Protein AF-A0A6Y5AYY6-F1 (afdb_monomer_lite)

Sequence (64 aa):
MMENRYIYHYCAVNGNVQLSGIAQLAFRIKSQADLVKLKDLIAGNDFQPKAIASLSYLGRENDE

Organism: NCBI:txid192954

pLDDT: mean 88.37, std 10.8, range [48.53, 95.44]

Radius of gyration: 12.15 Å; chains: 1; bounding box: 32×21×32 Å

Foldseek 3Di:
DPQWWWWKWWWFDDPPDIDTDIDTHSDDDDDPVVQVVVQVVVDDPVDRGPHTPDMDTPGIPPPD

Secondary structure (DSSP, 8-state):
----PEEEEEEEEETTEEEEEEEEESS---SHHHHHHHHHHH--SS---SEEEEEEEEEETT--

Structure (mmCIF, N/CA/C/O backbone):
data_AF-A0A6Y5AYY6-F1
#
_entry.id   AF-A0A6Y5AYY6-F1
#
loop_
_atom_site.group_PDB
_atom_site.id
_atom_site.type_symbol
_atom_site.label_atom_id
_atom_site.label_alt_id
_atom_site.label_comp_id
_atom_site.label_asym_id
_atom_site.label_entity_id
_atom_site.label_seq_id
_atom_site.pdbx_PDB_ins_code
_atom_site.Cartn_x
_atom_site.Cartn_y
_atom_site.Cartn_z
_atom_site.occupancy
_atom_site.B_iso_or_equiv
_atom_site.auth_seq_id
_atom_site.auth_comp_id
_atom_site.auth_asym_id
_atom_site.auth_atom_id
_atom_site.pdbx_PDB_model_num
ATOM 1 N N . MET A 1 1 ? 14.001 -12.520 -15.478 1.00 48.53 1 MET A N 1
ATOM 2 C CA . MET A 1 1 ? 14.048 -11.051 -15.628 1.00 48.53 1 MET A CA 1
ATOM 3 C C . MET A 1 1 ? 13.750 -10.490 -14.249 1.00 48.53 1 MET A C 1
ATOM 5 O O . MET A 1 1 ? 12.686 -10.802 -13.738 1.00 48.53 1 MET A O 1
ATOM 9 N N . MET A 1 2 ? 14.702 -9.829 -13.584 1.00 53.81 2 MET A N 1
ATOM 10 C CA . MET A 1 2 ? 14.461 -9.258 -12.251 1.00 53.81 2 MET A CA 1
ATOM 11 C C . MET A 1 2 ? 13.456 -8.114 -12.399 1.00 53.81 2 MET A C 1
ATOM 13 O O . MET A 1 2 ? 13.756 -7.084 -12.999 1.00 53.81 2 MET A O 1
ATOM 17 N N . GLU A 1 3 ? 12.221 -8.346 -11.959 1.00 57.97 3 GLU A N 1
ATOM 18 C CA . GLU A 1 3 ? 11.168 -7.339 -12.012 1.00 57.97 3 GLU A CA 1
ATOM 19 C C . GLU A 1 3 ? 11.543 -6.182 -11.094 1.00 57.97 3 GLU A C 1
ATOM 21 O O . GLU A 1 3 ? 11.841 -6.358 -9.919 1.00 57.97 3 GLU A O 1
ATOM 26 N N . ASN A 1 4 ? 11.569 -4.983 -11.659 1.00 77.88 4 ASN A N 1
ATOM 27 C CA . ASN A 1 4 ? 12.122 -3.813 -11.007 1.00 77.88 4 ASN A CA 1
ATOM 28 C C . ASN A 1 4 ? 11.049 -3.190 -10.088 1.00 77.88 4 ASN A C 1
ATOM 30 O O . ASN A 1 4 ? 10.350 -2.255 -10.504 1.00 77.88 4 ASN A O 1
ATOM 34 N N . ARG A 1 5 ? 10.857 -3.766 -8.889 1.00 89.44 5 ARG A N 1
ATOM 35 C CA . ARG A 1 5 ? 9.750 -3.445 -7.966 1.00 89.44 5 ARG A CA 1
ATOM 36 C C . ARG A 1 5 ? 10.003 -2.160 -7.185 1.00 89.44 5 ARG A C 1
ATOM 38 O O . ARG A 1 5 ? 11.121 -1.871 -6.771 1.00 89.44 5 ARG A O 1
ATOM 45 N N . TYR A 1 6 ? 8.936 -1.401 -6.975 1.00 92.19 6 TYR A N 1
ATOM 46 C CA . TYR A 1 6 ? 8.893 -0.221 -6.126 1.00 92.19 6 TYR A CA 1
ATOM 47 C C . TYR A 1 6 ? 8.674 -0.649 -4.678 1.00 92.19 6 TYR A C 1
ATOM 49 O O . TYR A 1 6 ? 7.699 -1.339 -4.370 1.00 92.19 6 TYR A O 1
ATOM 57 N N . ILE A 1 7 ? 9.568 -0.222 -3.795 1.00 92.81 7 ILE A N 1
ATOM 58 C CA . ILE A 1 7 ? 9.536 -0.569 -2.380 1.00 92.81 7 ILE A CA 1
ATOM 59 C C . ILE A 1 7 ? 8.865 0.570 -1.620 1.00 92.81 7 ILE A C 1
ATOM 61 O O . ILE A 1 7 ? 9.270 1.732 -1.707 1.00 92.81 7 ILE A O 1
ATOM 65 N N . TYR A 1 8 ? 7.841 0.228 -0.851 1.00 94.44 8 TYR A N 1
ATOM 66 C CA . TYR A 1 8 ? 7.116 1.160 -0.004 1.00 94.44 8 TYR A CA 1
ATOM 67 C C . TYR A 1 8 ? 7.053 0.642 1.423 1.00 94.44 8 TYR A C 1
ATOM 69 O O . TYR A 1 8 ? 6.686 -0.506 1.651 1.00 94.44 8 TYR A O 1
ATOM 77 N N . HIS A 1 9 ? 7.328 1.507 2.390 1.00 95.44 9 HIS A N 1
ATOM 78 C CA . HIS A 1 9 ? 6.869 1.295 3.753 1.00 95.44 9 HIS A CA 1
ATOM 79 C C . HIS A 1 9 ? 5.445 1.827 3.864 1.00 95.44 9 HIS A C 1
ATOM 81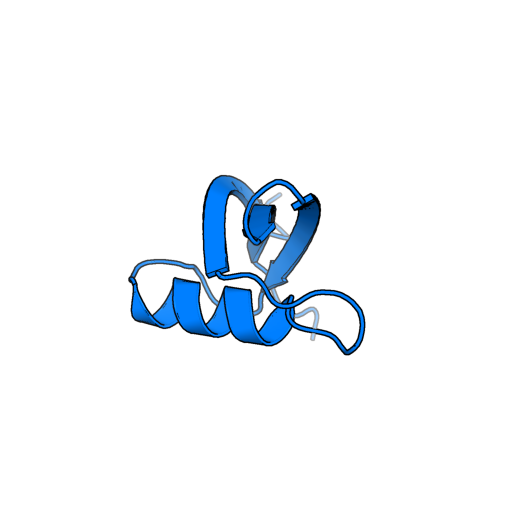 O O . HIS A 1 9 ? 5.188 2.981 3.514 1.00 95.44 9 HIS A O 1
ATOM 87 N N . TYR A 1 10 ? 4.521 1.002 4.336 1.00 94.69 10 TYR A N 1
ATOM 88 C CA . TYR A 1 10 ? 3.136 1.400 4.548 1.00 94.69 10 TYR A CA 1
ATOM 89 C C . TYR A 1 10 ? 2.737 1.176 6.003 1.00 94.69 10 TYR A C 1
ATOM 91 O O . TYR A 1 10 ? 3.233 0.269 6.665 1.00 94.69 10 TYR A O 1
ATOM 99 N N . CYS A 1 11 ? 1.803 1.993 6.478 1.00 94.88 11 CYS A N 1
ATOM 100 C CA . CYS A 1 11 ? 1.061 1.778 7.711 1.00 94.88 11 CYS A CA 1
ATOM 101 C C . CYS A 1 11 ? -0.425 1.819 7.368 1.00 94.88 11 CYS A C 1
ATOM 103 O O . CYS A 1 11 ? -0.958 2.862 6.979 1.00 94.88 11 CYS A O 1
ATOM 105 N N . ALA A 1 12 ? -1.081 0.673 7.464 1.00 94.88 12 ALA A N 1
ATOM 106 C CA . ALA A 1 12 ? -2.499 0.510 7.224 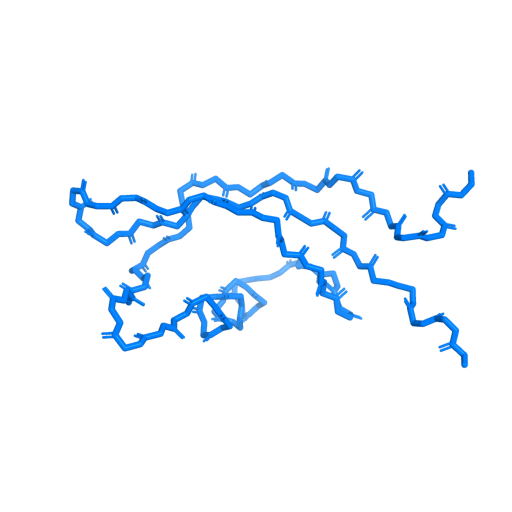1.00 94.88 12 ALA A CA 1
ATOM 107 C C . ALA A 1 12 ? -3.255 0.453 8.552 1.00 94.88 12 ALA A C 1
ATOM 109 O O . ALA A 1 12 ? -2.758 -0.081 9.539 1.00 94.88 12 ALA A O 1
ATOM 110 N N . VAL A 1 13 ? -4.468 0.996 8.579 1.00 94.50 13 VAL A N 1
ATOM 111 C CA . VAL A 1 13 ? -5.281 1.091 9.794 1.00 94.50 13 VAL A CA 1
ATOM 112 C C . VAL A 1 13 ? -6.685 0.551 9.566 1.00 94.50 13 VAL A C 1
ATOM 114 O O . VAL A 1 13 ? -7.302 0.766 8.517 1.00 94.50 13 VAL A O 1
ATOM 117 N N . ASN A 1 14 ? -7.213 -0.123 10.582 1.00 93.56 14 ASN A N 1
ATOM 118 C CA . ASN A 1 14 ? -8.609 -0.516 10.694 1.00 93.56 14 ASN A CA 1
ATOM 119 C C . ASN A 1 14 ? -9.122 -0.162 12.097 1.00 93.56 14 ASN A C 1
ATOM 121 O O . ASN A 1 14 ? -8.998 -0.940 13.043 1.00 93.56 14 ASN A O 1
ATOM 125 N N . GLY A 1 15 ? -9.672 1.047 12.239 1.00 88.56 15 GLY A N 1
ATOM 126 C CA . GLY A 1 15 ? -10.060 1.576 13.548 1.00 88.56 15 GLY A CA 1
ATOM 127 C C . GLY A 1 15 ? -8.833 1.771 14.438 1.00 88.56 15 GLY A C 1
ATOM 128 O O . GLY A 1 15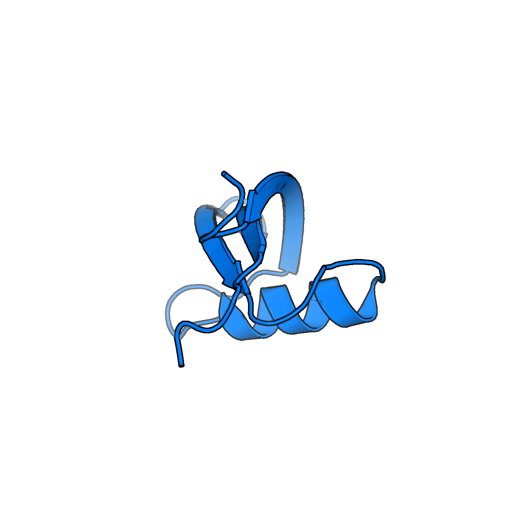 ? -7.929 2.513 14.068 1.00 88.56 15 GLY A O 1
ATOM 129 N N . ASN A 1 16 ? -8.795 1.080 15.578 1.00 88.44 16 ASN A N 1
ATOM 130 C CA . ASN A 1 16 ? -7.696 1.169 16.548 1.00 88.44 16 ASN A CA 1
ATOM 131 C C . ASN A 1 16 ? -6.554 0.176 16.275 1.00 88.44 16 ASN A C 1
ATOM 133 O O . ASN A 1 16 ? -5.560 0.178 16.996 1.00 88.44 16 ASN A O 1
ATOM 137 N N . VAL A 1 17 ? -6.696 -0.691 15.267 1.00 91.31 17 VAL A N 1
ATOM 138 C CA . VAL A 1 17 ? -5.659 -1.654 14.881 1.00 91.31 17 VAL A CA 1
ATOM 139 C C . VAL A 1 17 ? -4.858 -1.078 13.723 1.00 91.31 17 VAL A C 1
ATOM 141 O O . VAL A 1 17 ? -5.431 -0.600 12.742 1.00 91.31 17 VAL A O 1
ATOM 144 N N . GLN A 1 18 ? -3.535 -1.156 13.823 1.00 92.94 18 GLN A N 1
ATOM 145 C CA . GLN A 1 18 ? -2.612 -0.746 12.772 1.00 92.94 18 GLN A CA 1
ATOM 146 C C . GLN A 1 18 ? -1.691 -1.899 12.384 1.00 92.94 18 GLN A C 1
ATOM 148 O O .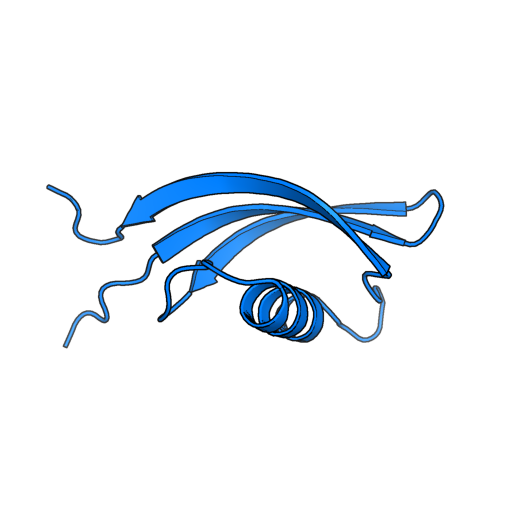 GLN A 1 18 ? -1.272 -2.684 13.233 1.00 92.94 18 GLN A O 1
ATOM 153 N N . LEU A 1 19 ? -1.363 -1.972 11.100 1.00 93.31 19 LEU A N 1
ATOM 154 C CA . LEU A 1 19 ? -0.417 -2.920 10.538 1.00 93.31 19 LEU A CA 1
ATOM 155 C C . LEU A 1 19 ? 0.559 -2.156 9.654 1.00 93.31 19 LEU A C 1
ATOM 157 O O . LEU A 1 19 ? 0.157 -1.505 8.688 1.00 93.31 19 LEU A O 1
ATOM 161 N N . SER A 1 20 ? 1.840 -2.250 9.992 1.00 93.88 20 SER A N 1
ATOM 162 C CA . SER A 1 20 ? 2.917 -1.663 9.203 1.00 93.88 20 SER A CA 1
ATOM 163 C C . SER A 1 20 ? 3.728 -2.755 8.531 1.00 93.88 20 SER A C 1
ATOM 165 O O . SER A 1 20 ? 3.953 -3.816 9.112 1.00 93.88 20 SER A O 1
ATOM 167 N N . GLY A 1 21 ? 4.191 -2.489 7.317 1.00 93.00 21 GLY A N 1
ATOM 168 C CA . GLY A 1 21 ? 4.969 -3.451 6.558 1.00 93.00 21 GLY A CA 1
ATOM 169 C C . GLY A 1 21 ? 5.696 -2.825 5.380 1.00 93.00 21 GLY A C 1
ATOM 170 O O . GLY A 1 21 ? 5.593 -1.627 5.108 1.00 93.00 21 GLY A O 1
ATOM 171 N N . ILE A 1 22 ? 6.440 -3.671 4.676 1.00 93.81 22 ILE A N 1
ATOM 172 C CA . ILE A 1 22 ? 7.118 -3.319 3.434 1.00 93.81 22 ILE A CA 1
ATOM 173 C C . ILE A 1 22 ? 6.350 -3.964 2.283 1.00 93.81 22 ILE A C 1
ATOM 175 O O . ILE A 1 22 ? 6.193 -5.182 2.244 1.00 93.81 22 ILE A O 1
ATOM 179 N N . ALA A 1 23 ? 5.862 -3.150 1.353 1.00 92.50 23 ALA A N 1
ATOM 180 C CA . ALA A 1 23 ? 5.252 -3.598 0.112 1.00 92.50 23 ALA A CA 1
ATOM 181 C C . ALA A 1 23 ? 6.267 -3.491 -1.027 1.00 92.50 23 ALA A C 1
ATOM 183 O O . ALA A 1 23 ? 6.873 -2.439 -1.232 1.00 92.50 23 ALA A O 1
ATOM 184 N N . GLN A 1 24 ? 6.414 -4.572 -1.786 1.00 92.81 24 GLN A N 1
ATOM 185 C CA . GLN A 1 24 ? 7.175 -4.597 -3.031 1.00 92.81 24 GLN A CA 1
ATOM 186 C C . GLN A 1 24 ? 6.181 -4.676 -4.185 1.00 92.81 24 GLN A C 1
ATOM 188 O O . GLN A 1 24 ? 5.532 -5.700 -4.392 1.00 92.81 24 GLN A O 1
ATOM 193 N N . LEU A 1 25 ? 6.013 -3.576 -4.910 1.00 91.88 25 LEU A N 1
ATOM 194 C CA . LEU A 1 25 ? 4.979 -3.435 -5.931 1.00 91.88 25 LEU A CA 1
ATOM 195 C C . LEU A 1 25 ? 5.599 -3.388 -7.323 1.00 91.88 25 LEU A C 1
ATOM 197 O O . LEU A 1 25 ? 6.561 -2.667 -7.561 1.00 91.88 25 LEU A O 1
ATOM 201 N N . ALA A 1 26 ? 4.991 -4.068 -8.293 1.00 90.44 26 ALA A N 1
ATOM 202 C CA . ALA A 1 26 ? 5.380 -3.941 -9.702 1.00 90.44 26 ALA A CA 1
ATOM 203 C C . ALA A 1 26 ? 5.009 -2.570 -10.315 1.00 90.44 26 ALA A C 1
ATOM 205 O O . ALA A 1 26 ? 5.369 -2.268 -11.451 1.00 90.44 26 ALA A O 1
ATOM 206 N N . PHE A 1 27 ? 4.291 -1.722 -9.572 1.00 89.75 27 PHE A N 1
ATOM 207 C CA . PHE A 1 27 ? 3.821 -0.410 -10.009 1.00 89.75 27 PHE A CA 1
ATOM 208 C C . PHE A 1 27 ? 4.120 0.673 -8.970 1.00 89.75 27 PHE A C 1
ATOM 210 O O . PHE A 1 27 ? 4.218 0.413 -7.771 1.00 89.75 27 PHE A O 1
ATOM 217 N N . ARG A 1 28 ? 4.237 1.916 -9.443 1.00 91.50 28 ARG A N 1
ATOM 218 C CA . ARG A 1 28 ? 4.408 3.093 -8.589 1.00 91.50 28 ARG A CA 1
ATOM 219 C C . ARG A 1 28 ? 3.039 3.614 -8.157 1.00 91.50 28 ARG A C 1
ATOM 221 O O . ARG A 1 28 ? 2.194 3.860 -9.012 1.00 91.50 28 ARG A O 1
ATOM 228 N N . ILE A 1 29 ? 2.850 3.858 -6.863 1.00 91.94 29 ILE A N 1
ATOM 229 C CA . ILE A 1 29 ? 1.642 4.503 -6.332 1.00 91.94 29 ILE A CA 1
ATOM 230 C C . ILE A 1 29 ? 1.675 5.985 -6.713 1.00 91.94 29 ILE A C 1
ATOM 232 O O . ILE A 1 29 ? 2.578 6.715 -6.297 1.00 91.94 29 ILE A O 1
ATOM 236 N N . LYS A 1 30 ? 0.713 6.422 -7.531 1.00 93.31 30 LYS A N 1
ATOM 237 C CA . LYS A 1 30 ? 0.580 7.823 -7.973 1.00 93.31 30 LYS A CA 1
ATOM 238 C C . LYS A 1 30 ? -0.837 8.372 -7.823 1.00 93.31 30 LYS A C 1
ATOM 240 O O . LYS A 1 30 ? -1.053 9.559 -8.045 1.00 93.31 30 LYS A O 1
ATOM 245 N N . SER A 1 31 ? -1.800 7.523 -7.487 1.00 93.62 31 SER A N 1
ATOM 246 C CA . SER A 1 31 ? -3.214 7.875 -7.459 1.00 93.62 31 SER A CA 1
ATOM 247 C C . SER A 1 31 ? -3.958 7.170 -6.328 1.00 93.62 31 SER A C 1
ATOM 249 O O . SER A 1 31 ? -3.486 6.184 -5.757 1.00 93.62 31 SER A O 1
ATOM 251 N N . GLN A 1 32 ? -5.173 7.641 -6.042 1.00 89.81 32 GLN A N 1
ATOM 252 C CA . GLN A 1 32 ? -6.053 6.992 -5.071 1.00 89.81 32 GLN A CA 1
ATOM 253 C C . GLN A 1 32 ? -6.431 5.563 -5.494 1.00 89.81 32 GLN A C 1
ATOM 255 O O . GLN A 1 32 ? -6.583 4.694 -4.639 1.00 89.81 32 GLN A O 1
ATOM 260 N N . ALA A 1 33 ? -6.538 5.297 -6.800 1.00 93.75 33 ALA A N 1
ATOM 261 C CA . ALA A 1 33 ? -6.797 3.955 -7.317 1.00 93.75 33 ALA A CA 1
ATOM 262 C C . ALA A 1 33 ? -5.644 2.989 -6.993 1.00 93.75 33 ALA A C 1
ATOM 264 O O . ALA A 1 33 ? -5.882 1.836 -6.643 1.00 93.75 33 ALA A O 1
ATOM 265 N N . ASP A 1 34 ? -4.399 3.468 -7.032 1.00 94.25 34 ASP A N 1
ATOM 266 C CA . ASP A 1 34 ? -3.232 2.666 -6.651 1.00 94.25 34 ASP A CA 1
ATOM 267 C C . ASP A 1 34 ? -3.206 2.374 -5.145 1.00 94.25 34 ASP A C 1
ATOM 269 O O . ASP A 1 34 ? -2.832 1.276 -4.737 1.00 94.25 34 ASP A O 1
ATOM 273 N N . LEU A 1 35 ? -3.661 3.319 -4.314 1.00 92.31 35 LEU A N 1
ATOM 274 C CA . LEU A 1 35 ? -3.837 3.088 -2.876 1.00 92.31 35 LEU A CA 1
ATOM 275 C C . LEU A 1 35 ? -4.923 2.050 -2.582 1.00 92.31 35 LEU A C 1
ATOM 277 O O . LEU A 1 35 ? -4.779 1.279 -1.638 1.00 92.31 35 LEU A O 1
ATOM 281 N N . VAL A 1 36 ? -6.004 2.009 -3.368 1.00 9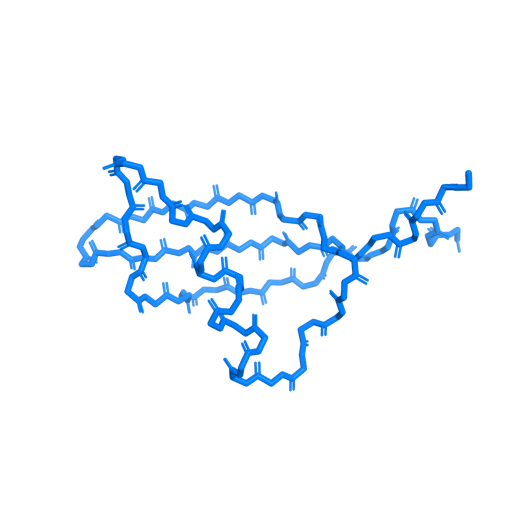3.62 36 VAL A N 1
ATOM 282 C CA . VAL A 1 36 ? -7.027 0.957 -3.240 1.00 93.62 36 VAL A CA 1
ATOM 283 C C . VAL A 1 36 ? -6.420 -0.405 -3.557 1.00 93.62 36 VAL A C 1
ATOM 285 O O . VAL A 1 36 ? -6.555 -1.310 -2.746 1.00 93.62 36 VAL A O 1
ATOM 288 N N . LYS A 1 37 ? -5.646 -0.520 -4.644 1.00 93.44 37 LYS A N 1
ATOM 289 C CA . LYS A 1 37 ? -4.920 -1.760 -4.966 1.00 93.44 37 LYS A CA 1
ATOM 290 C C . LYS A 1 37 ? -3.972 -2.183 -3.846 1.00 93.44 37 LYS A C 1
ATOM 292 O O . LYS A 1 37 ? -3.932 -3.355 -3.502 1.00 93.44 37 LYS A O 1
ATOM 297 N N . LEU A 1 38 ? -3.223 -1.245 -3.258 1.00 92.94 38 LEU A N 1
ATOM 298 C CA . LEU A 1 38 ? -2.361 -1.546 -2.113 1.00 92.94 38 LEU A CA 1
ATOM 299 C C . LEU A 1 38 ? -3.179 -2.076 -0.924 1.00 92.94 38 LEU A C 1
ATOM 301 O O . LEU A 1 38 ? -2.777 -3.054 -0.307 1.00 92.94 38 LEU A O 1
ATOM 305 N N . LYS A 1 39 ? -4.329 -1.467 -0.613 1.00 93.25 39 LYS A N 1
ATOM 306 C CA . LYS A 1 39 ? -5.212 -1.953 0.458 1.00 93.25 39 LYS A CA 1
ATOM 307 C C . LYS A 1 39 ? -5.725 -3.364 0.185 1.00 93.25 39 LYS A C 1
ATOM 309 O O . LYS A 1 39 ? -5.684 -4.171 1.102 1.00 93.25 39 LYS A O 1
ATOM 314 N N . ASP A 1 40 ? -6.143 -3.664 -1.042 1.00 92.75 40 ASP A N 1
ATOM 315 C CA . ASP A 1 40 ? -6.543 -5.018 -1.450 1.00 92.75 40 ASP A CA 1
ATOM 316 C C . ASP A 1 40 ? -5.399 -6.033 -1.301 1.00 92.75 40 ASP A C 1
ATOM 318 O O . ASP A 1 40 ? -5.628 -7.151 -0.862 1.00 92.75 40 ASP A O 1
ATOM 322 N N . LEU A 1 41 ? -4.156 -5.640 -1.600 1.00 91.69 41 LEU A N 1
ATOM 323 C CA . LEU A 1 41 ? -2.981 -6.506 -1.421 1.00 91.69 41 LEU A CA 1
ATOM 324 C C . LEU A 1 41 ? -2.622 -6.747 0.053 1.00 91.69 41 LEU A C 1
ATOM 326 O O . LEU A 1 41 ? -2.068 -7.790 0.384 1.00 91.69 41 LEU A O 1
ATOM 330 N N . ILE A 1 42 ? -2.889 -5.775 0.929 1.00 90.94 42 ILE A N 1
ATOM 331 C CA . ILE A 1 42 ? -2.668 -5.889 2.380 1.00 90.94 42 ILE A CA 1
ATOM 332 C C . ILE A 1 42 ? -3.821 -6.648 3.050 1.00 90.94 42 ILE A C 1
ATOM 334 O O . ILE A 1 42 ? -3.634 -7.242 4.112 1.00 90.94 42 ILE A O 1
ATOM 338 N N . ALA A 1 43 ? -5.019 -6.596 2.463 1.00 91.25 43 ALA A N 1
ATOM 339 C CA . ALA A 1 43 ? -6.201 -7.244 2.997 1.00 91.25 43 ALA A CA 1
ATOM 340 C C . ALA A 1 43 ? -5.994 -8.762 3.071 1.00 91.25 43 ALA A C 1
ATOM 342 O O . ALA A 1 43 ? -5.684 -9.428 2.087 1.00 91.25 43 ALA A O 1
ATOM 343 N N . GLY A 1 44 ? -6.198 -9.311 4.262 1.00 87.94 44 GLY A N 1
ATOM 344 C CA . GLY A 1 44 ? -6.200 -10.743 4.523 1.00 87.94 44 GLY A CA 1
ATOM 345 C C . GLY A 1 44 ? -7.423 -11.145 5.340 1.00 87.94 44 GLY A C 1
ATOM 346 O O . GLY A 1 44 ? -8.292 -10.323 5.645 1.00 87.94 44 GLY A O 1
ATOM 347 N N . ASN A 1 45 ? -7.482 -12.417 5.730 1.00 83.44 45 ASN A N 1
ATOM 348 C CA . ASN A 1 45 ? -8.578 -12.926 6.559 1.00 83.44 45 ASN A CA 1
ATOM 349 C C . ASN A 1 45 ? -8.606 -12.267 7.950 1.00 83.44 45 ASN A C 1
ATOM 351 O O . ASN A 1 45 ? -9.683 -11.992 8.471 1.00 83.44 45 ASN A O 1
ATOM 355 N N . ASP A 1 46 ? -7.436 -11.954 8.514 1.00 85.12 46 ASP A N 1
ATOM 356 C CA . ASP A 1 46 ? -7.298 -11.404 9.869 1.00 85.12 46 ASP A CA 1
ATOM 357 C C . ASP A 1 46 ? -7.243 -9.867 9.925 1.00 85.12 46 ASP A C 1
ATOM 359 O O . ASP A 1 46 ? -7.395 -9.272 10.993 1.00 85.12 46 ASP A O 1
ATOM 363 N N . PHE A 1 47 ? -7.031 -9.191 8.790 1.00 89.81 47 PHE A N 1
ATOM 364 C CA . PHE A 1 47 ? -6.899 -7.734 8.751 1.00 89.81 47 PHE A CA 1
ATOM 365 C C . PHE A 1 47 ? -7.449 -7.138 7.456 1.00 89.81 47 PHE A C 1
ATOM 367 O O . PHE A 1 47 ? -7.005 -7.462 6.359 1.00 89.81 47 PHE A O 1
ATOM 374 N N . GLN A 1 48 ? -8.398 -6.214 7.605 1.00 92.94 48 GLN A N 1
ATOM 375 C CA . GLN A 1 48 ? -9.056 -5.508 6.505 1.00 92.94 48 GLN A CA 1
ATOM 376 C C . GLN A 1 48 ? -8.769 -4.003 6.615 1.00 92.94 48 GLN A C 1
ATOM 378 O O . GLN A 1 48 ? -9.396 -3.319 7.430 1.00 92.94 48 GLN A O 1
ATOM 383 N N . PRO A 1 49 ? -7.808 -3.455 5.854 1.00 92.12 49 PRO A N 1
ATOM 384 C CA . PRO A 1 49 ? -7.402 -2.061 5.984 1.00 92.12 49 PRO A CA 1
ATOM 385 C C . PRO A 1 49 ? -8.499 -1.097 5.510 1.00 92.12 49 PRO A C 1
ATOM 387 O O . PRO A 1 49 ? -8.889 -1.089 4.342 1.00 92.12 49 PRO A O 1
ATOM 390 N N . LYS A 1 50 ? -8.951 -0.196 6.390 1.00 92.81 50 LYS A N 1
ATOM 391 C CA . LYS A 1 50 ? -9.874 0.892 6.017 1.00 92.81 50 LYS A CA 1
ATOM 392 C C . LYS A 1 50 ? -9.137 2.036 5.326 1.00 92.81 50 LYS A C 1
ATOM 394 O O . LYS A 1 50 ? -9.601 2.556 4.307 1.00 92.81 50 LYS A O 1
ATOM 399 N N . ALA A 1 51 ? -7.972 2.403 5.853 1.00 92.69 51 ALA A N 1
ATOM 400 C CA . ALA A 1 51 ? -7.152 3.492 5.335 1.00 92.69 51 ALA A CA 1
ATOM 401 C C . ALA A 1 51 ? -5.657 3.161 5.403 1.00 92.69 51 ALA A C 1
ATOM 403 O O . ALA A 1 51 ? -5.233 2.293 6.163 1.00 92.69 51 ALA A O 1
ATOM 404 N N . ILE A 1 52 ? -4.865 3.878 4.606 1.00 93.62 52 ILE A N 1
ATOM 405 C CA . ILE A 1 52 ? -3.407 3.916 4.727 1.00 93.62 52 ILE A CA 1
ATOM 406 C C . ILE A 1 52 ? -3.075 5.205 5.478 1.00 93.62 52 ILE A C 1
ATOM 408 O O . ILE A 1 52 ? -3.312 6.292 4.958 1.00 93.62 52 ILE A O 1
ATOM 412 N N . ALA A 1 53 ? -2.601 5.082 6.715 1.00 93.62 53 ALA A N 1
ATOM 413 C CA . ALA A 1 53 ? -2.259 6.215 7.572 1.00 93.62 53 ALA A CA 1
ATOM 414 C C . ALA A 1 53 ? -0.911 6.841 7.192 1.00 93.62 53 ALA A C 1
ATOM 416 O O . ALA A 1 53 ? -0.723 8.044 7.342 1.00 93.62 53 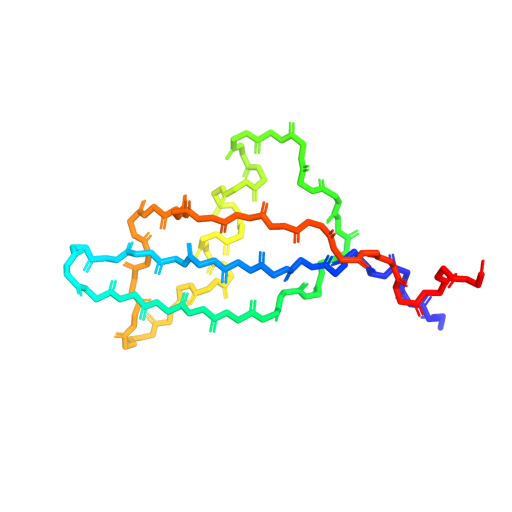ALA A O 1
ATOM 417 N N . SER A 1 54 ? 0.026 6.032 6.694 1.00 93.25 54 SER A N 1
ATOM 418 C CA . SER A 1 54 ? 1.324 6.506 6.216 1.00 93.25 54 SER A CA 1
ATOM 419 C C . SER A 1 54 ? 1.821 5.651 5.057 1.00 93.25 54 SER A C 1
ATOM 421 O O . SER A 1 54 ? 1.603 4.438 5.034 1.00 93.25 54 SER A O 1
ATOM 423 N N . LEU A 1 55 ? 2.481 6.294 4.096 1.00 94.69 55 LEU A N 1
ATOM 424 C CA . LEU A 1 55 ? 3.103 5.653 2.947 1.00 94.69 55 LEU A CA 1
ATOM 425 C C . LEU A 1 55 ? 4.407 6.382 2.610 1.00 94.69 55 LEU A C 1
ATOM 427 O O . LEU A 1 55 ? 4.383 7.548 2.219 1.00 94.69 55 LEU A O 1
ATOM 431 N N . SER A 1 56 ? 5.527 5.673 2.701 1.00 94.69 56 SER A N 1
ATOM 432 C CA . SER A 1 56 ? 6.856 6.184 2.367 1.00 94.69 56 SER A CA 1
ATOM 433 C C . SER A 1 56 ? 7.459 5.367 1.235 1.00 94.69 56 SER A C 1
ATOM 435 O O . SER A 1 56 ? 7.505 4.140 1.302 1.00 94.69 56 SER A O 1
ATOM 437 N N . TYR A 1 57 ? 7.938 6.043 0.195 1.00 92.94 57 TYR A N 1
ATOM 438 C CA . TYR A 1 57 ? 8.700 5.406 -0.875 1.00 92.94 57 TYR A CA 1
ATOM 439 C C . TYR A 1 57 ? 10.138 5.172 -0.408 1.00 92.94 57 TYR A C 1
ATOM 441 O O . TYR A 1 57 ? 10.800 6.123 0.002 1.00 92.94 57 TYR A O 1
ATOM 449 N N . LEU A 1 58 ? 10.599 3.922 -0.453 1.00 91.69 58 LEU A N 1
ATOM 450 C CA . LEU A 1 58 ? 11.943 3.541 -0.006 1.00 91.69 58 LEU A CA 1
ATOM 451 C C . LEU A 1 58 ? 12.939 3.383 -1.154 1.00 91.69 58 LEU A C 1
ATOM 453 O O . LEU A 1 58 ? 14.136 3.349 -0.902 1.00 91.69 58 LEU A O 1
ATOM 457 N N . GLY A 1 59 ? 12.461 3.282 -2.394 1.00 88.81 59 GLY A N 1
ATOM 458 C CA . GLY A 1 59 ? 13.316 3.099 -3.563 1.00 88.81 59 GLY A CA 1
ATOM 459 C C . GLY A 1 59 ? 12.839 1.968 -4.460 1.00 88.81 59 GLY A C 1
ATOM 460 O O . GLY A 1 59 ? 11.662 1.585 -4.447 1.00 88.81 59 GLY A O 1
ATOM 461 N N . ARG A 1 60 ? 13.762 1.442 -5.260 1.00 87.00 60 ARG A N 1
ATOM 462 C CA . ARG A 1 60 ? 13.518 0.369 -6.219 1.00 87.00 60 ARG A CA 1
ATOM 463 C C . ARG A 1 60 ? 14.494 -0.775 -5.971 1.00 87.00 60 ARG A C 1
ATOM 465 O O . ARG A 1 60 ? 15.627 -0.527 -5.587 1.00 87.00 60 ARG A O 1
ATOM 472 N N . GLU A 1 61 ? 14.069 -2.017 -6.200 1.00 77.62 61 GLU A N 1
ATOM 473 C CA . GLU A 1 61 ? 14.919 -3.202 -5.961 1.00 77.62 61 GLU A CA 1
ATOM 474 C C . GLU A 1 61 ? 16.251 -3.191 -6.741 1.00 77.62 61 GLU A C 1
ATOM 476 O O . GLU A 1 61 ? 17.195 -3.831 -6.299 1.00 77.62 61 GLU A O 1
ATOM 481 N N . ASN A 1 62 ? 16.349 -2.454 -7.858 1.00 70.56 62 ASN A N 1
ATOM 482 C CA . ASN A 1 62 ? 17.598 -2.264 -8.614 1.00 70.56 62 ASN A CA 1
ATOM 483 C C . ASN A 1 62 ? 17.960 -0.776 -8.787 1.00 70.56 62 ASN A C 1
ATOM 485 O O . ASN A 1 62 ? 18.447 -0.385 -9.846 1.00 70.56 62 ASN A O 1
ATOM 489 N N . ASP A 1 63 ? 17.637 0.075 -7.810 1.00 59.03 63 ASP A N 1
ATOM 490 C CA . ASP A 1 63 ? 18.226 1.420 -7.748 1.00 59.03 63 ASP A CA 1
ATOM 491 C C . ASP A 1 63 ? 19.670 1.252 -7.229 1.00 59.03 63 ASP A C 1
ATOM 493 O O . ASP A 1 63 ? 19.882 1.118 -6.023 1.00 59.03 63 ASP A O 1
ATOM 497 N N . GLU A 1 64 ? 20.630 1.139 -8.156 1.00 53.00 64 GLU A N 1
ATOM 498 C CA . GLU A 1 64 ? 22.066 1.344 -7.887 1.00 53.00 64 GLU A CA 1
ATOM 499 C C . GLU A 1 64 ? 22.372 2.832 -7.674 1.00 53.00 64 GLU A C 1
ATOM 501 O O . GLU A 1 64 ? 21.892 3.659 -8.489 1.00 53.00 64 GLU A O 1
#